Protein AF-A0AAN8WU55-F1 (afdb_monomer)

Structure (mmCIF, N/CA/C/O backbone):
data_AF-A0AAN8WU55-F1
#
_entry.id   AF-A0AAN8WU55-F1
#
loop_
_atom_site.group_PDB
_atom_site.id
_atom_site.type_symbol
_atom_site.label_atom_id
_atom_site.label_alt_id
_atom_site.label_comp_id
_atom_site.label_asym_id
_atom_site.label_entity_id
_atom_site.label_seq_id
_atom_site.pdbx_PDB_ins_code
_atom_site.Cartn_x
_atom_site.Cartn_y
_atom_site.Cartn_z
_atom_site.occupancy
_atom_site.B_iso_or_equiv
_atom_site.auth_seq_id
_atom_site.auth_comp_id
_atom_site.auth_asym_id
_atom_site.auth_atom_id
_atom_site.pdbx_PDB_model_num
ATOM 1 N N . THR A 1 1 ? -13.261 27.653 -32.004 1.00 49.00 1 THR A N 1
ATOM 2 C CA . THR A 1 1 ? -13.066 26.188 -31.913 1.00 49.00 1 THR A CA 1
ATOM 3 C C . THR A 1 1 ? -11.636 25.873 -32.312 1.00 49.00 1 THR A C 1
ATOM 5 O O . THR A 1 1 ? -11.402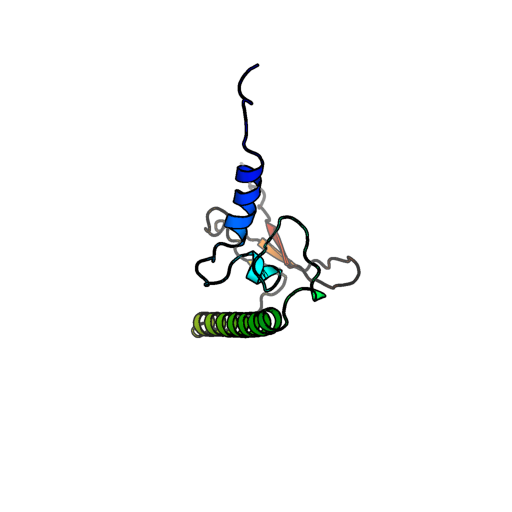 25.166 -33.273 1.00 49.00 1 THR A O 1
ATOM 8 N N . GLU A 1 2 ? -10.666 26.440 -31.596 1.00 59.50 2 GLU A N 1
ATOM 9 C CA . GLU A 1 2 ? -9.245 26.380 -31.973 1.00 59.50 2 GLU A CA 1
ATOM 10 C C . GLU A 1 2 ? -8.401 26.377 -30.696 1.00 59.50 2 GLU A C 1
ATOM 12 O O . GLU A 1 2 ? -7.913 27.412 -30.277 1.00 59.50 2 GLU A O 1
ATOM 17 N N . PHE A 1 3 ? -8.323 25.238 -30.004 1.00 57.16 3 PHE A N 1
ATOM 18 C CA . PHE A 1 3 ? -7.370 25.033 -28.895 1.00 57.16 3 PHE A CA 1
ATOM 19 C C . PHE A 1 3 ? -6.950 23.560 -28.773 1.00 57.16 3 PHE A C 1
ATOM 21 O O . PHE A 1 3 ? -6.646 23.075 -27.689 1.00 57.16 3 PHE A O 1
ATOM 28 N N . ILE A 1 4 ? -6.960 22.821 -29.884 1.00 62.75 4 ILE A N 1
ATOM 29 C CA . ILE A 1 4 ? -6.350 21.485 -29.954 1.00 62.75 4 ILE A CA 1
ATOM 30 C C . ILE A 1 4 ? -5.401 21.483 -31.152 1.00 62.75 4 ILE A C 1
ATOM 32 O O . ILE A 1 4 ? -5.465 20.628 -32.028 1.00 62.75 4 ILE A O 1
ATOM 36 N N . GLU A 1 5 ? -4.561 22.510 -31.246 1.00 65.12 5 GLU A N 1
ATOM 37 C CA . GLU A 1 5 ? -3.460 22.478 -32.196 1.00 65.12 5 GLU A CA 1
ATOM 38 C C . GLU A 1 5 ? -2.294 21.717 -31.566 1.00 65.12 5 GLU A C 1
ATOM 40 O O . GLU A 1 5 ? -1.666 22.159 -30.608 1.00 65.12 5 GLU A O 1
ATOM 45 N N . ASN A 1 6 ? -2.052 20.545 -32.151 1.00 71.31 6 ASN A N 1
ATOM 46 C CA . ASN A 1 6 ? -0.787 19.824 -32.160 1.00 71.31 6 ASN A CA 1
ATOM 47 C C . ASN A 1 6 ? -0.266 19.339 -30.793 1.00 71.31 6 ASN A C 1
ATOM 49 O O . ASN A 1 6 ? 0.817 19.711 -30.341 1.00 71.31 6 ASN A O 1
ATOM 53 N N . ILE A 1 7 ? -1.028 18.452 -30.145 1.00 77.25 7 ILE A N 1
ATOM 54 C CA . ILE A 1 7 ? -0.485 17.623 -29.061 1.00 77.25 7 ILE A CA 1
ATOM 55 C C . ILE A 1 7 ? 0.479 16.613 -29.688 1.00 77.25 7 ILE A C 1
ATOM 57 O O . ILE A 1 7 ? 0.057 15.743 -30.449 1.00 77.25 7 ILE A O 1
ATOM 61 N N . ASP A 1 8 ? 1.762 16.714 -29.339 1.00 82.75 8 ASP A N 1
ATOM 62 C CA . ASP A 1 8 ? 2.744 15.670 -29.623 1.00 82.75 8 ASP A CA 1
ATOM 63 C C . ASP A 1 8 ? 2.407 14.438 -28.773 1.00 82.75 8 ASP A C 1
ATOM 65 O O . ASP A 1 8 ? 2.697 14.357 -27.573 1.00 82.75 8 ASP A O 1
ATOM 69 N N . TRP A 1 9 ? 1.713 13.500 -29.410 1.00 82.62 9 TRP A N 1
ATOM 70 C CA . TRP A 1 9 ? 1.203 12.301 -28.765 1.00 82.62 9 TRP A CA 1
ATOM 71 C C . TRP A 1 9 ? 2.333 11.386 -28.282 1.00 82.62 9 TRP A C 1
ATOM 73 O O . TRP A 1 9 ? 2.213 10.793 -27.212 1.00 82.62 9 TRP A O 1
ATOM 83 N N . GLU A 1 10 ? 3.473 11.348 -28.982 1.00 81.94 10 GLU A N 1
ATOM 84 C CA . GLU A 1 10 ? 4.634 10.575 -28.529 1.00 81.94 10 GLU A CA 1
ATOM 85 C C . GLU A 1 10 ? 5.198 11.135 -27.221 1.00 81.94 10 GLU A C 1
ATOM 87 O O . GLU A 1 10 ? 5.599 10.382 -26.329 1.00 81.94 10 GLU A O 1
ATOM 92 N N . TYR A 1 11 ? 5.226 12.461 -27.078 1.00 83.06 11 TYR A N 1
ATOM 93 C CA . TYR A 1 11 ? 5.656 13.095 -25.835 1.00 83.06 11 TYR A CA 1
ATOM 94 C C . TYR A 1 11 ? 4.648 12.865 -24.702 1.00 83.06 11 TYR A C 1
ATOM 96 O O . TYR A 1 11 ? 5.041 12.584 -23.564 1.00 83.06 11 TYR A O 1
ATOM 104 N N . PHE A 1 12 ? 3.351 12.933 -25.012 1.00 83.25 12 PHE A N 1
ATOM 105 C CA . PHE A 1 12 ? 2.281 12.669 -24.053 1.00 83.25 12 PHE A CA 1
ATOM 106 C C . PHE A 1 12 ? 2.326 11.226 -23.524 1.00 83.25 12 PHE A C 1
ATOM 108 O O . PHE A 1 12 ? 2.281 11.022 -22.311 1.00 83.25 12 PHE A O 1
ATOM 115 N N . GLU A 1 13 ? 2.516 10.231 -24.396 1.00 81.25 13 GLU A N 1
ATOM 116 C CA . GLU A 1 13 ? 2.607 8.811 -24.022 1.00 81.25 13 GLU A CA 1
ATOM 117 C C . GLU A 1 13 ? 3.856 8.477 -23.186 1.00 81.25 13 GLU A C 1
ATOM 119 O O . GLU A 1 13 ? 3.823 7.586 -22.331 1.00 81.25 13 GLU A O 1
ATOM 124 N N . ARG A 1 14 ? 4.958 9.219 -23.356 1.00 84.50 14 ARG A N 1
ATOM 125 C CA . ARG A 1 14 ? 6.184 9.038 -22.552 1.00 84.50 14 ARG A CA 1
ATOM 126 C C . ARG A 1 14 ? 6.040 9.525 -21.112 1.00 84.50 14 ARG A C 1
ATOM 128 O O . ARG A 1 14 ? 6.770 9.048 -20.241 1.00 84.50 14 ARG A O 1
ATOM 135 N N . GLY A 1 15 ? 5.129 10.459 -20.845 1.00 86.94 15 GLY A N 1
ATOM 136 C CA . GLY A 1 15 ? 4.885 11.003 -19.507 1.00 86.94 15 GLY A CA 1
ATOM 137 C C . GLY A 1 15 ? 4.531 9.915 -18.483 1.00 86.94 15 GLY A C 1
ATOM 138 O O . GLY A 1 15 ? 5.260 9.762 -17.497 1.00 86.94 15 GLY A O 1
ATOM 139 N N . PRO A 1 16 ? 3.477 9.114 -18.727 1.00 86.94 16 PRO A N 1
ATOM 140 C CA . PRO A 1 16 ? 3.122 7.969 -17.896 1.00 86.94 16 PRO A CA 1
ATOM 141 C C . PRO A 1 16 ? 4.273 6.978 -17.717 1.00 86.94 16 PRO A C 1
ATOM 143 O O . PRO A 1 16 ? 4.573 6.598 -16.588 1.00 86.94 16 PRO A O 1
ATOM 146 N N . LEU A 1 17 ? 4.975 6.615 -18.796 1.00 87.75 17 LEU A N 1
ATOM 147 C CA . LEU A 1 17 ? 6.105 5.684 -18.727 1.00 87.75 17 LEU A CA 1
ATOM 148 C C . LEU A 1 17 ? 7.216 6.217 -17.806 1.00 87.75 17 LEU A C 1
ATOM 150 O O . LEU A 1 17 ? 7.761 5.484 -16.983 1.00 87.75 17 LEU A O 1
ATOM 154 N N . LYS A 1 18 ? 7.530 7.512 -17.900 1.00 88.88 18 LYS A N 1
ATOM 155 C CA . LYS A 1 18 ? 8.528 8.170 -17.051 1.00 88.88 18 LYS A CA 1
ATOM 156 C C . LYS A 1 18 ? 8.082 8.226 -15.594 1.00 88.88 18 LYS A C 1
ATOM 158 O O . LYS A 1 18 ? 8.877 7.907 -14.714 1.00 88.88 18 LYS A O 1
ATOM 163 N N . LEU A 1 19 ? 6.829 8.591 -15.330 1.00 89.69 19 LEU A N 1
ATOM 164 C CA . LEU A 1 19 ? 6.269 8.633 -13.977 1.00 89.69 19 LEU A CA 1
ATOM 165 C C . LEU A 1 19 ? 6.337 7.255 -13.308 1.00 89.69 19 LEU A C 1
ATOM 167 O O . LEU A 1 19 ? 6.781 7.128 -12.171 1.00 89.69 19 LEU A O 1
ATOM 171 N N . LEU A 1 2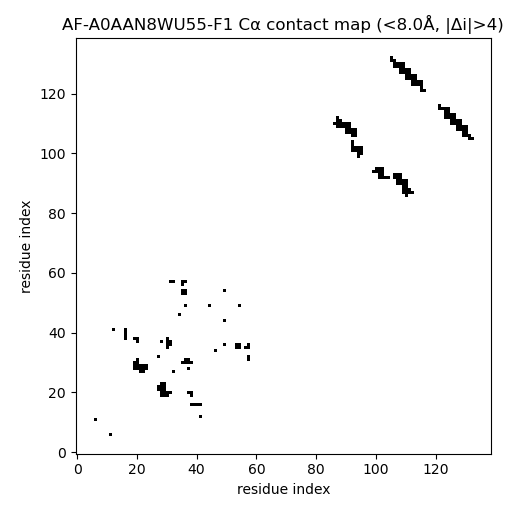0 ? 5.953 6.220 -14.048 1.00 88.94 20 LEU A N 1
ATOM 172 C CA . LEU A 1 20 ? 5.885 4.841 -13.580 1.00 88.94 20 LEU A CA 1
ATOM 173 C C . LEU A 1 20 ? 7.262 4.176 -13.416 1.00 88.94 20 LEU A C 1
ATOM 175 O O . LEU A 1 20 ? 7.385 3.220 -12.651 1.00 88.94 20 LEU A O 1
ATOM 179 N N . ASN A 1 21 ? 8.293 4.675 -14.100 1.00 89.50 21 ASN A N 1
ATOM 180 C CA . ASN A 1 21 ? 9.687 4.239 -13.954 1.00 89.50 21 ASN A CA 1
ATOM 181 C C . ASN A 1 21 ? 10.513 5.112 -12.997 1.00 89.50 21 ASN A C 1
ATOM 183 O O . ASN A 1 21 ? 11.663 4.783 -12.717 1.00 89.50 21 ASN A O 1
ATOM 187 N N . THR A 1 22 ? 9.961 6.212 -12.483 1.00 89.81 22 THR A N 1
ATOM 188 C CA . THR A 1 22 ? 10.676 7.060 -11.522 1.00 89.81 22 THR A CA 1
ATOM 189 C C . THR A 1 22 ? 10.616 6.413 -10.134 1.00 89.81 22 THR A C 1
ATOM 191 O O . THR A 1 22 ? 9.517 6.101 -9.668 1.00 89.81 22 THR A O 1
ATOM 194 N N . PRO A 1 23 ? 11.759 6.187 -9.459 1.00 84.94 23 PRO A N 1
ATOM 195 C CA . PRO A 1 23 ? 11.768 5.592 -8.130 1.00 84.94 23 PRO A CA 1
ATOM 196 C C . PRO A 1 23 ? 11.091 6.506 -7.104 1.00 84.94 23 PRO A C 1
ATOM 198 O O . PRO A 1 23 ? 11.315 7.718 -7.088 1.00 84.94 23 PRO A O 1
ATOM 201 N N . ILE A 1 24 ? 10.269 5.917 -6.233 1.00 81.62 24 ILE A N 1
ATOM 202 C CA . ILE A 1 24 ? 9.723 6.604 -5.055 1.00 81.62 24 ILE 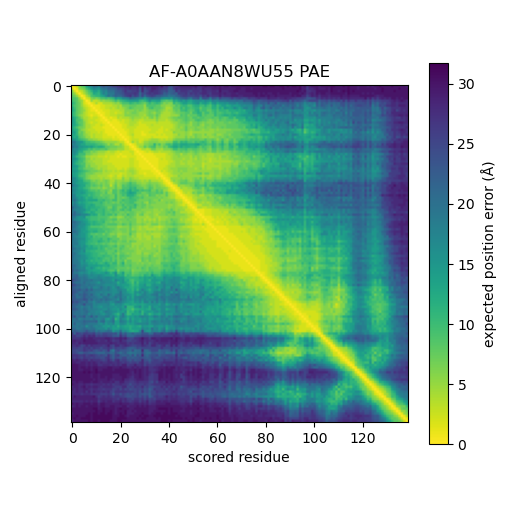A CA 1
ATOM 203 C C . ILE A 1 24 ? 10.782 6.681 -3.943 1.00 81.62 24 ILE A C 1
ATOM 205 O O . ILE A 1 24 ? 11.879 6.141 -4.074 1.00 81.62 24 ILE A O 1
ATOM 209 N N . SER A 1 25 ? 10.468 7.330 -2.818 1.00 73.00 25 SER A N 1
ATOM 210 C CA . SER A 1 25 ? 11.385 7.482 -1.671 1.00 73.00 25 SER A CA 1
ATOM 211 C C . SER A 1 25 ? 11.951 6.161 -1.126 1.00 73.00 25 SER A C 1
ATOM 213 O O . SER A 1 25 ? 12.997 6.168 -0.486 1.00 73.00 25 SER A O 1
ATOM 215 N N . ALA A 1 26 ? 11.292 5.033 -1.408 1.00 70.88 26 ALA A N 1
ATOM 216 C CA . ALA A 1 26 ? 11.744 3.682 -1.081 1.00 70.88 26 ALA A CA 1
ATOM 217 C C . ALA A 1 26 ? 12.749 3.079 -2.093 1.00 70.88 26 ALA A C 1
ATOM 219 O O . ALA A 1 26 ? 13.123 1.919 -1.956 1.00 70.88 26 ALA A O 1
ATOM 220 N N . GLY A 1 27 ? 13.177 3.832 -3.114 1.00 79.44 27 GLY A N 1
ATOM 221 C CA . GLY A 1 27 ? 14.213 3.440 -4.079 1.00 79.44 27 GLY A CA 1
ATOM 222 C C . GLY A 1 27 ? 13.729 2.636 -5.291 1.00 79.44 27 GLY A C 1
ATOM 223 O O . GLY A 1 27 ? 14.472 2.515 -6.261 1.00 79.44 27 GLY A O 1
ATOM 224 N N . HIS A 1 28 ? 12.490 2.146 -5.277 1.00 82.75 28 HIS A N 1
ATOM 225 C CA . HIS A 1 28 ? 11.891 1.378 -6.373 1.00 82.75 28 HIS A CA 1
ATOM 226 C C . HIS A 1 28 ? 10.849 2.198 -7.124 1.00 82.75 28 HIS A C 1
ATOM 228 O O . HIS A 1 28 ? 10.153 3.016 -6.525 1.00 82.75 28 HIS A O 1
ATOM 234 N N . SER A 1 29 ? 10.732 2.002 -8.435 1.00 87.56 29 SER A N 1
ATOM 235 C CA . SER A 1 29 ? 9.656 2.616 -9.216 1.00 87.56 29 SER A CA 1
ATOM 236 C C . SER A 1 29 ? 8.329 1.865 -9.023 1.00 87.56 29 SER A C 1
ATOM 238 O O . SER A 1 29 ? 8.340 0.672 -8.712 1.00 87.56 29 SER A O 1
ATOM 240 N N . PRO A 1 30 ? 7.167 2.505 -9.253 1.00 88.19 30 PRO A N 1
ATOM 241 C CA . PRO A 1 30 ? 5.873 1.816 -9.238 1.00 88.19 30 PRO A CA 1
ATOM 242 C C . PRO A 1 30 ? 5.823 0.558 -10.119 1.00 88.19 30 PRO A C 1
ATOM 244 O O . PRO A 1 30 ? 5.175 -0.425 -9.775 1.00 88.19 30 PRO A O 1
ATOM 247 N N . THR A 1 31 ? 6.534 0.570 -11.246 1.00 87.12 31 THR A N 1
ATOM 248 C CA . THR A 1 31 ? 6.617 -0.569 -12.175 1.00 87.12 31 THR A CA 1
ATOM 249 C C . THR A 1 31 ? 7.479 -1.698 -11.661 1.00 87.12 31 THR A C 1
ATOM 251 O O . THR A 1 31 ? 7.099 -2.850 -11.817 1.00 87.12 31 THR A O 1
ATOM 254 N N . GLN A 1 32 ? 8.580 -1.390 -10.983 1.00 84.31 32 GLN A N 1
ATOM 255 C CA . GLN A 1 32 ? 9.370 -2.408 -10.303 1.00 84.31 32 GLN A CA 1
ATOM 256 C C . GLN A 1 32 ? 8.590 -3.044 -9.153 1.00 84.31 32 GLN A C 1
ATOM 258 O O . GLN A 1 32 ? 8.672 -4.248 -8.973 1.00 84.31 32 GLN A O 1
ATOM 263 N N . VAL A 1 33 ? 7.783 -2.270 -8.425 1.00 82.94 33 VAL A N 1
ATOM 264 C CA . VAL A 1 33 ? 6.922 -2.820 -7.366 1.00 82.94 33 VAL A CA 1
ATOM 265 C C . VAL A 1 33 ? 5.833 -3.732 -7.940 1.00 82.94 33 VAL A C 1
ATOM 267 O O . VAL A 1 33 ? 5.506 -4.745 -7.336 1.00 82.94 33 VAL A O 1
ATOM 270 N N . LEU A 1 34 ? 5.254 -3.384 -9.094 1.00 82.00 34 LEU A N 1
ATOM 271 C CA . LEU A 1 34 ? 4.128 -4.133 -9.661 1.00 82.00 34 LEU A CA 1
ATOM 272 C C . LEU A 1 34 ? 4.553 -5.319 -10.542 1.00 82.00 34 LEU A C 1
ATOM 274 O O . LEU A 1 34 ? 3.901 -6.358 -10.526 1.00 82.00 34 LEU A O 1
ATOM 278 N N . TYR A 1 35 ? 5.612 -5.148 -11.333 1.00 79.31 35 TYR A N 1
ATOM 279 C CA . TYR A 1 35 ? 6.049 -6.097 -12.362 1.00 79.31 35 TYR A CA 1
ATOM 280 C C . TYR A 1 35 ? 7.451 -6.660 -12.117 1.00 79.31 35 TYR A C 1
ATOM 282 O O . TYR A 1 35 ? 7.883 -7.544 -12.849 1.00 79.31 35 TYR A O 1
ATOM 290 N N . GLY A 1 36 ? 8.192 -6.138 -11.139 1.00 79.88 36 GLY A N 1
ATOM 291 C CA . GLY A 1 36 ? 9.568 -6.550 -10.871 1.00 79.88 36 GLY A CA 1
ATOM 292 C C . GLY A 1 36 ? 10.619 -5.986 -11.830 1.00 79.88 36 GLY A C 1
ATOM 293 O O . GLY A 1 36 ? 11.811 -6.243 -11.676 1.00 79.88 36 GLY A O 1
ATOM 294 N N . CYS A 1 37 ? 10.218 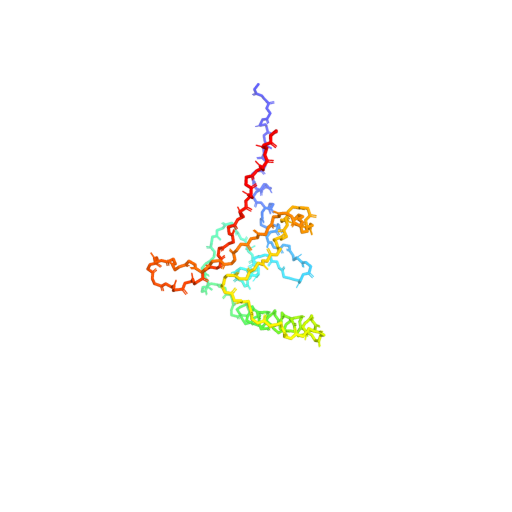-5.183 -12.820 1.00 82.81 37 CYS A N 1
ATOM 295 C CA . CYS A 1 37 ? 11.133 -4.559 -13.770 1.00 82.81 37 CYS A CA 1
ATOM 296 C C . CYS A 1 37 ? 10.636 -3.181 -14.244 1.00 82.81 37 CYS A C 1
ATOM 298 O O . CYS A 1 37 ? 9.438 -2.892 -14.171 1.00 82.81 37 CYS A O 1
ATOM 300 N N . PRO A 1 38 ? 11.532 -2.324 -14.767 1.00 82.88 38 PRO A N 1
ATOM 301 C CA . PRO A 1 38 ? 11.129 -1.112 -15.474 1.00 82.88 38 PRO A CA 1
ATOM 302 C C . PRO A 1 38 ? 10.276 -1.434 -16.710 1.00 82.88 38 PRO A C 1
ATOM 304 O O . PRO A 1 38 ? 10.518 -2.423 -17.406 1.00 82.88 38 PRO A O 1
ATOM 307 N N . LEU A 1 39 ? 9.301 -0.579 -17.022 1.00 83.62 39 LEU A N 1
ATOM 308 C CA . LEU A 1 39 ? 8.539 -0.672 -18.269 1.00 83.62 39 LEU A CA 1
ATOM 309 C C . LEU A 1 39 ? 9.291 0.013 -19.411 1.00 83.62 39 LEU A C 1
ATOM 311 O O . LEU A 1 39 ? 9.632 1.191 -19.322 1.00 83.62 39 LEU A O 1
ATOM 315 N N . TYR A 1 40 ? 9.482 -0.702 -20.516 1.00 77.94 40 TYR A N 1
ATOM 316 C CA . TYR A 1 40 ? 10.099 -0.156 -21.731 1.00 77.94 40 TYR A CA 1
ATOM 317 C C . TYR A 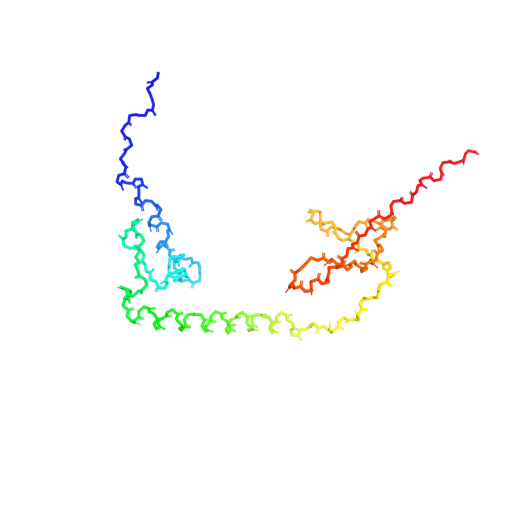1 40 ? 9.076 0.369 -22.745 1.00 77.94 40 TYR A C 1
ATOM 319 O O . TYR A 1 40 ? 9.433 1.133 -23.636 1.00 77.94 40 TYR A O 1
ATOM 327 N N . SER A 1 41 ? 7.807 -0.030 -22.620 1.00 76.81 41 SER A N 1
ATOM 328 C CA . SER A 1 41 ? 6.736 0.370 -23.531 1.00 76.81 41 SER A CA 1
ATOM 329 C C . SER A 1 41 ? 5.388 0.441 -22.814 1.00 76.81 41 SER A C 1
ATOM 331 O O . SER A 1 41 ? 5.233 -0.103 -21.720 1.00 76.81 41 SER A O 1
ATOM 333 N N . CYS A 1 42 ? 4.407 1.075 -23.455 1.00 70.00 42 CYS A N 1
ATOM 334 C CA . CYS A 1 42 ? 3.010 1.083 -23.013 1.00 70.00 42 CYS A CA 1
ATOM 335 C C . CYS A 1 42 ? 2.284 -0.253 -23.284 1.00 70.00 42 CYS A C 1
ATOM 337 O O . CYS A 1 42 ? 1.108 -0.389 -22.952 1.00 70.00 42 CYS A O 1
ATOM 339 N N . VAL A 1 43 ? 2.960 -1.228 -23.903 1.00 73.75 43 VAL A N 1
ATOM 340 C CA . VAL A 1 43 ? 2.415 -2.559 -24.188 1.00 73.75 43 VAL A CA 1
ATOM 341 C C . VAL A 1 43 ? 2.666 -3.475 -22.986 1.00 73.75 43 VAL A C 1
ATOM 343 O O . VAL A 1 43 ? 3.778 -3.476 -22.452 1.00 73.75 43 VAL A O 1
ATOM 346 N N . PRO A 1 44 ? 1.674 -4.277 -22.558 1.00 67.56 44 PRO A N 1
ATOM 347 C CA . PRO A 1 44 ? 1.869 -5.255 -21.498 1.00 67.56 44 PRO A CA 1
ATOM 348 C C . PRO A 1 44 ? 2.971 -6.255 -21.860 1.00 67.56 44 PRO A C 1
ATOM 350 O O . PRO A 1 44 ? 2.882 -6.966 -22.861 1.00 67.56 44 PRO A O 1
ATOM 353 N N . THR A 1 45 ? 3.998 -6.325 -21.022 1.00 69.56 45 THR A N 1
ATOM 354 C CA . THR A 1 45 ? 5.072 -7.313 -21.140 1.00 69.56 45 THR A CA 1
ATOM 355 C C . THR A 1 45 ? 4.629 -8.622 -20.488 1.00 69.56 45 THR A C 1
ATOM 357 O O . THR A 1 45 ? 4.117 -8.617 -19.368 1.00 69.56 45 THR A O 1
ATOM 360 N N . GLN A 1 46 ? 4.821 -9.757 -21.167 1.00 77.12 46 GLN A N 1
ATOM 361 C CA . GLN A 1 46 ? 4.548 -11.066 -20.567 1.00 77.12 46 GLN A CA 1
ATOM 362 C C . GLN A 1 46 ? 5.556 -11.351 -19.437 1.00 77.12 46 GLN A C 1
ATOM 364 O O . GLN A 1 46 ? 6.755 -11.164 -19.658 1.00 77.12 46 GLN A O 1
ATOM 369 N N . PRO A 1 47 ? 5.130 -11.854 -18.263 1.00 68.06 47 PRO A N 1
ATOM 370 C CA . PRO A 1 47 ? 6.028 -12.108 -17.130 1.00 68.06 47 PRO A CA 1
ATOM 371 C C . PRO A 1 47 ? 7.220 -13.024 -17.452 1.00 68.06 47 PRO A C 1
ATOM 373 O O . PRO A 1 47 ? 8.310 -12.836 -16.921 1.00 68.06 47 PRO A O 1
ATOM 376 N N . GLU A 1 48 ? 7.039 -13.981 -18.365 1.00 74.50 48 GLU A N 1
ATOM 377 C CA . GLU A 1 48 ? 8.088 -14.915 -18.806 1.00 74.50 48 GLU A CA 1
ATOM 378 C C . GLU A 1 48 ? 9.201 -14.248 -19.628 1.00 74.50 48 GLU A C 1
ATOM 380 O O . GLU A 1 48 ? 10.305 -14.779 -19.726 1.00 74.50 48 GLU A O 1
ATOM 385 N N . SER A 1 49 ? 8.926 -13.077 -20.209 1.00 76.44 49 SER A N 1
ATOM 386 C CA . SER A 1 49 ? 9.908 -12.297 -20.971 1.00 76.44 49 SER A CA 1
ATOM 387 C C . SER A 1 49 ? 10.783 -11.399 -20.090 1.00 76.44 49 SER A C 1
ATOM 389 O O . SER A 1 49 ? 11.742 -10.798 -20.575 1.00 76.44 49 SER A O 1
ATOM 391 N N . ILE A 1 50 ? 10.479 -11.320 -18.791 1.00 74.06 50 ILE A N 1
ATOM 392 C CA . ILE A 1 50 ? 11.271 -10.576 -17.813 1.00 74.06 50 ILE A CA 1
ATOM 393 C C . ILE A 1 50 ? 12.509 -11.411 -17.464 1.00 74.06 50 ILE A C 1
ATOM 395 O O . ILE A 1 50 ? 12.402 -12.576 -17.084 1.00 74.06 50 ILE A O 1
ATOM 399 N N . SER A 1 51 ? 13.700 -10.817 -17.603 1.00 79.12 51 SER A N 1
ATOM 400 C CA . SER A 1 51 ? 14.966 -11.487 -17.279 1.00 79.12 51 SER A CA 1
ATOM 401 C C . SER A 1 51 ? 14.965 -11.993 -15.832 1.00 79.12 51 SER A C 1
ATOM 403 O O . SER A 1 51 ? 14.522 -11.305 -14.910 1.00 79.12 51 SER A O 1
ATOM 405 N N . LYS A 1 52 ? 15.507 -13.199 -15.625 1.00 81.44 52 LYS A N 1
ATOM 406 C CA . LYS A 1 52 ? 15.566 -13.868 -14.313 1.00 81.44 52 LYS A CA 1
ATOM 407 C C . LYS A 1 52 ? 16.283 -13.038 -13.247 1.00 81.44 52 LYS A C 1
ATOM 409 O O . LYS A 1 52 ? 15.984 -13.171 -12.066 1.00 81.44 52 LYS A O 1
ATOM 414 N N . GLU A 1 53 ? 17.212 -12.176 -13.657 1.00 80.12 53 GLU A N 1
ATOM 415 C CA . GLU A 1 53 ? 17.909 -11.259 -12.750 1.00 80.12 53 GLU A CA 1
ATOM 416 C C . GLU A 1 53 ? 16.944 -10.283 -12.059 1.00 80.12 53 GLU A C 1
ATOM 418 O O . GLU A 1 53 ? 17.077 -10.029 -10.865 1.00 80.12 53 GLU A O 1
ATOM 423 N N . TRP A 1 54 ? 15.934 -9.794 -12.785 1.00 74.50 54 TRP A N 1
ATOM 424 C CA . TRP A 1 54 ? 14.927 -8.871 -12.267 1.00 74.50 54 TRP A CA 1
ATOM 425 C C . TRP A 1 54 ? 13.935 -9.588 -11.356 1.00 74.50 54 TRP A C 1
ATOM 427 O O . TRP A 1 54 ? 13.557 -9.050 -10.318 1.00 74.50 54 TRP A O 1
ATOM 437 N N . GLN A 1 55 ? 13.581 -10.832 -11.685 1.00 76.44 55 GLN A N 1
ATOM 438 C CA . GLN A 1 55 ? 12.738 -11.671 -10.827 1.00 76.44 55 GLN A CA 1
ATOM 439 C C . GLN A 1 55 ? 13.404 -11.911 -9.464 1.00 76.44 55 GLN A C 1
ATOM 441 O O . GLN A 1 55 ? 12.811 -11.614 -8.431 1.00 76.44 55 GLN A O 1
ATOM 446 N N . ALA A 1 56 ? 14.674 -12.327 -9.459 1.00 82.81 56 ALA A N 1
ATOM 447 C CA . ALA A 1 56 ? 15.429 -12.548 -8.225 1.00 82.81 56 ALA A CA 1
ATOM 448 C C . ALA A 1 56 ? 15.606 -11.261 -7.397 1.00 82.81 56 ALA A C 1
ATOM 450 O O . ALA A 1 56 ? 15.501 -11.285 -6.172 1.00 82.81 56 ALA A O 1
ATOM 451 N N . GLN A 1 57 ? 15.848 -10.120 -8.052 1.00 80.19 57 GLN A N 1
ATOM 452 C CA . GLN A 1 57 ? 15.916 -8.829 -7.361 1.00 80.19 57 GLN A CA 1
ATOM 453 C C . GLN A 1 57 ? 14.576 -8.444 -6.730 1.00 80.19 57 GLN A C 1
ATOM 455 O O . GLN A 1 57 ? 14.565 -7.902 -5.629 1.00 80.19 57 GLN A O 1
ATOM 460 N N . THR A 1 58 ? 13.457 -8.731 -7.393 1.00 80.06 58 THR A N 1
ATOM 461 C CA . THR A 1 58 ? 12.111 -8.435 -6.877 1.00 80.06 58 THR A CA 1
ATOM 462 C C . THR A 1 58 ? 11.812 -9.245 -5.624 1.00 80.06 58 THR A C 1
ATOM 464 O O . THR A 1 58 ? 11.400 -8.673 -4.619 1.00 80.06 58 THR A O 1
ATOM 467 N N . GLU A 1 59 ? 12.116 -10.544 -5.643 1.00 84.00 59 GLU A N 1
ATOM 468 C CA . GLU A 1 59 ? 11.961 -11.419 -4.476 1.00 84.00 59 GLU A CA 1
ATOM 469 C C . GLU A 1 59 ? 12.758 -10.904 -3.266 1.00 84.00 59 GLU A C 1
ATOM 471 O O . GLU A 1 59 ? 12.226 -10.813 -2.159 1.00 84.00 59 GLU A O 1
ATOM 476 N N . ASP A 1 60 ? 14.013 -10.488 -3.470 1.00 85.25 60 ASP A N 1
ATOM 477 C CA . ASP A 1 60 ? 14.826 -9.885 -2.408 1.00 85.25 60 ASP A CA 1
ATOM 478 C C . ASP A 1 60 ? 14.219 -8.571 -1.880 1.00 85.25 60 ASP A C 1
ATOM 480 O O . ASP A 1 60 ? 14.198 -8.324 -0.669 1.00 85.25 60 ASP A O 1
ATOM 484 N N . CYS A 1 61 ? 13.685 -7.725 -2.766 1.00 80.44 61 CYS A N 1
ATOM 485 C CA . CYS A 1 61 ? 13.008 -6.489 -2.373 1.00 80.44 61 CYS A CA 1
ATOM 486 C C . CYS A 1 61 ? 11.771 -6.767 -1.516 1.00 80.44 61 CYS A C 1
ATOM 488 O O . CYS A 1 61 ? 11.600 -6.127 -0.475 1.00 80.44 61 CYS A O 1
ATOM 490 N N . ASP A 1 62 ? 10.953 -7.743 -1.902 1.00 83.62 62 ASP A N 1
ATOM 491 C CA . ASP A 1 62 ? 9.764 -8.143 -1.153 1.00 83.62 62 ASP A CA 1
ATOM 492 C C . ASP A 1 62 ? 10.142 -8.684 0.229 1.00 83.62 62 ASP A C 1
ATOM 494 O O . ASP A 1 62 ? 9.569 -8.272 1.244 1.00 83.62 62 ASP A O 1
ATOM 498 N N . CYS A 1 63 ? 11.176 -9.528 0.308 1.00 87.38 63 CYS A N 1
ATOM 499 C CA . CYS A 1 63 ? 11.712 -10.007 1.581 1.00 87.38 63 CYS A CA 1
ATOM 500 C C . CYS A 1 63 ? 12.152 -8.847 2.488 1.00 87.38 63 CYS A C 1
ATOM 502 O O . CYS A 1 63 ? 11.814 -8.823 3.679 1.00 87.38 63 CYS A O 1
ATOM 504 N N . ARG A 1 64 ? 12.866 -7.856 1.941 1.00 87.06 64 ARG A N 1
ATOM 505 C CA . ARG A 1 64 ? 13.297 -6.664 2.687 1.00 87.06 64 ARG A CA 1
ATOM 506 C C . ARG A 1 64 ? 12.115 -5.797 3.120 1.00 87.06 64 ARG A C 1
ATOM 508 O O . ARG A 1 64 ? 12.107 -5.322 4.256 1.00 87.06 64 ARG A O 1
ATOM 515 N N . ALA A 1 65 ? 11.101 -5.624 2.274 1.00 84.69 65 ALA A N 1
ATOM 516 C CA . ALA A 1 65 ? 9.897 -4.858 2.590 1.00 84.69 65 ALA A CA 1
ATOM 517 C C . ALA A 1 65 ? 9.087 -5.501 3.727 1.00 84.69 65 ALA A C 1
ATOM 519 O O . ALA A 1 65 ? 8.639 -4.803 4.646 1.00 84.69 65 ALA A O 1
ATOM 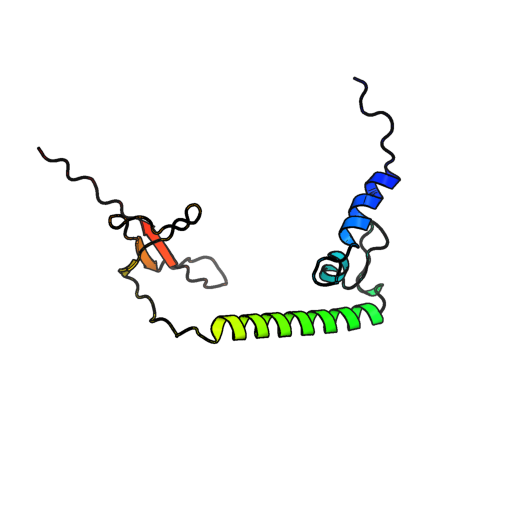520 N N . VAL A 1 66 ? 8.954 -6.831 3.720 1.00 88.44 66 VAL A N 1
ATOM 521 C CA . VAL A 1 66 ? 8.326 -7.588 4.813 1.00 88.44 66 VAL A CA 1
ATOM 522 C C . VAL A 1 66 ? 9.130 -7.430 6.101 1.00 88.44 66 VAL A C 1
ATOM 524 O O . VAL A 1 66 ? 8.563 -7.058 7.130 1.00 88.44 66 VAL A O 1
ATOM 527 N N . ALA A 1 67 ? 10.450 -7.631 6.053 1.00 90.69 67 ALA A N 1
ATOM 528 C CA . ALA A 1 67 ? 11.316 -7.487 7.222 1.00 90.69 67 ALA A CA 1
ATOM 529 C C . ALA A 1 67 ? 11.254 -6.071 7.819 1.00 90.69 67 ALA A C 1
ATOM 531 O O . ALA A 1 67 ? 11.139 -5.912 9.036 1.00 90.69 67 ALA A O 1
ATOM 532 N N . HIS A 1 68 ? 11.264 -5.040 6.971 1.00 88.12 68 HIS A N 1
ATOM 533 C CA . HIS A 1 68 ? 11.124 -3.650 7.394 1.00 88.12 68 HIS A CA 1
ATOM 534 C C . HIS A 1 68 ? 9.758 -3.389 8.035 1.00 88.12 68 HIS A C 1
ATOM 536 O O . HIS A 1 68 ? 9.680 -2.791 9.106 1.00 88.12 68 HIS A O 1
ATOM 542 N N . THR A 1 69 ? 8.678 -3.883 7.427 1.00 89.12 69 THR A N 1
ATOM 543 C CA . THR A 1 69 ? 7.320 -3.737 7.965 1.00 89.12 69 THR A CA 1
ATOM 544 C C . THR A 1 69 ? 7.197 -4.386 9.343 1.00 89.12 69 THR A C 1
ATOM 546 O O . THR A 1 69 ? 6.651 -3.782 10.265 1.00 89.12 69 THR A O 1
ATOM 549 N N . GLU A 1 70 ? 7.747 -5.586 9.519 1.00 93.44 70 GLU A N 1
ATOM 550 C CA . GLU A 1 70 ? 7.774 -6.272 10.812 1.00 93.44 70 GLU A CA 1
ATOM 551 C C . GLU A 1 70 ? 8.639 -5.538 11.839 1.00 93.44 70 GLU A C 1
ATOM 553 O O . GLU A 1 70 ? 8.243 -5.410 12.998 1.00 93.44 70 GLU A O 1
ATOM 558 N N . GLN A 1 71 ? 9.780 -4.984 11.431 1.00 93.62 71 GLN A N 1
ATOM 559 C CA . GLN A 1 71 ? 10.623 -4.180 12.312 1.00 93.62 71 GLN A CA 1
ATOM 560 C C . GLN A 1 71 ? 9.909 -2.906 12.778 1.00 93.62 71 GLN A C 1
ATOM 562 O O . GLN A 1 71 ? 9.902 -2.612 13.974 1.00 93.62 71 GLN A O 1
ATOM 567 N N . VAL A 1 72 ? 9.263 -2.180 11.862 1.00 93.00 72 VAL A N 1
ATOM 568 C CA . VAL A 1 72 ? 8.470 -0.985 12.183 1.00 93.00 72 VAL A CA 1
ATOM 569 C C . VAL A 1 72 ? 7.328 -1.343 13.130 1.00 93.00 72 VAL A C 1
ATOM 571 O O . VAL A 1 72 ? 7.151 -0.672 14.146 1.00 93.00 72 VAL A O 1
ATOM 574 N N . LYS A 1 73 ? 6.594 -2.433 12.862 1.00 92.88 73 LYS A N 1
ATOM 575 C CA . LYS A 1 73 ? 5.543 -2.931 13.762 1.00 92.88 73 LYS A CA 1
ATOM 576 C C . LYS A 1 73 ? 6.092 -3.241 15.149 1.00 92.88 73 LYS A C 1
ATOM 578 O O . LYS A 1 73 ? 5.501 -2.816 16.135 1.00 92.88 73 LYS A O 1
ATOM 583 N N . ARG A 1 74 ? 7.219 -3.951 15.251 1.00 92.75 74 ARG A N 1
ATOM 584 C CA . ARG A 1 74 ? 7.860 -4.273 16.538 1.00 92.75 74 ARG A CA 1
ATOM 585 C C . ARG A 1 74 ? 8.276 -3.018 17.287 1.00 92.75 74 ARG A C 1
ATOM 587 O O . ARG A 1 74 ? 8.030 -2.925 18.483 1.00 92.75 74 ARG A O 1
ATOM 594 N N . GLN A 1 75 ? 8.878 -2.051 16.600 1.00 94.19 75 GLN A N 1
ATOM 595 C CA . GLN A 1 75 ? 9.310 -0.804 17.217 1.00 94.19 75 GLN A CA 1
ATOM 596 C C . GLN A 1 75 ? 8.115 0.022 17.698 1.00 94.19 75 GLN A C 1
ATOM 598 O O . GLN A 1 75 ? 8.121 0.477 18.839 1.00 94.19 75 GLN A O 1
ATOM 603 N N . TYR A 1 76 ? 7.068 0.156 16.886 1.00 92.38 76 TYR A N 1
ATOM 604 C CA . TYR A 1 76 ? 5.837 0.838 17.282 1.00 92.38 76 TYR A CA 1
ATOM 605 C C . TYR A 1 76 ? 5.155 0.129 18.464 1.00 92.38 76 TYR A C 1
ATOM 607 O O . TYR A 1 76 ? 4.783 0.764 19.449 1.00 92.38 76 TYR A O 1
ATOM 615 N N . ASN A 1 77 ? 5.089 -1.204 18.421 1.00 92.88 77 ASN A N 1
ATOM 616 C CA . ASN A 1 77 ? 4.459 -2.020 19.456 1.00 92.88 77 ASN A CA 1
ATOM 617 C C . ASN A 1 77 ? 5.332 -2.231 20.706 1.00 92.88 77 ASN A C 1
ATOM 619 O O . ASN A 1 77 ? 4.829 -2.736 21.707 1.00 92.88 77 ASN A O 1
ATOM 623 N N . SER A 1 78 ? 6.608 -1.834 20.694 1.00 92.19 78 SER A N 1
ATOM 624 C CA . SER A 1 78 ? 7.571 -2.115 21.776 1.00 92.19 78 SER A CA 1
ATOM 625 C C . SER A 1 78 ? 7.146 -1.582 23.147 1.00 92.19 78 SER A C 1
ATOM 627 O O . SER A 1 78 ? 7.463 -2.185 24.168 1.00 92.19 78 SER A O 1
ATOM 629 N N . HIS A 1 79 ? 6.391 -0.483 23.168 1.00 90.06 79 HIS A N 1
ATOM 630 C CA . HIS A 1 79 ? 5.876 0.143 24.389 1.00 90.06 79 HIS A CA 1
ATOM 631 C C . HIS A 1 79 ? 4.362 -0.053 24.559 1.00 90.06 79 HIS A C 1
ATOM 633 O O . HIS A 1 79 ? 3.760 0.500 25.481 1.00 90.06 79 HIS A O 1
ATOM 639 N N . THR A 1 80 ? 3.727 -0.823 23.671 1.00 88.12 80 THR A N 1
ATOM 640 C CA . THR A 1 80 ? 2.288 -1.079 23.742 1.00 88.12 80 THR A CA 1
ATOM 641 C C . THR A 1 80 ? 1.991 -2.118 24.813 1.00 88.12 80 THR A C 1
ATOM 643 O O . THR A 1 80 ? 2.705 -3.107 24.971 1.00 88.12 80 THR A O 1
ATOM 646 N N . ARG A 1 81 ? 0.925 -1.885 25.577 1.00 87.56 81 ARG A N 1
ATOM 647 C CA . ARG A 1 81 ? 0.382 -2.872 26.511 1.00 87.56 81 ARG A CA 1
ATOM 648 C C . ARG A 1 81 ? -0.805 -3.558 25.843 1.00 87.56 81 ARG A C 1
ATOM 650 O O . ARG A 1 81 ? -1.563 -2.867 25.164 1.00 87.56 81 ARG A O 1
ATOM 657 N N . PRO A 1 82 ? -1.000 -4.871 26.030 1.00 83.69 82 PRO A N 1
ATOM 658 C CA . PRO A 1 82 ? -2.202 -5.531 25.540 1.00 83.69 82 PRO A CA 1
ATOM 659 C C . PRO A 1 82 ? -3.439 -4.895 26.193 1.00 83.69 82 PRO A C 1
ATOM 661 O O . PRO A 1 82 ? -3.494 -4.756 27.416 1.00 83.69 82 PRO A O 1
ATOM 664 N N . LEU A 1 83 ? -4.409 -4.472 25.376 1.00 85.19 83 LEU A N 1
ATOM 665 C CA . LEU A 1 83 ? -5.688 -3.951 25.861 1.00 85.19 83 LEU A CA 1
ATOM 666 C C . LEU A 1 83 ? -6.617 -5.107 26.248 1.00 85.19 83 LEU A C 1
ATOM 668 O O . LEU A 1 83 ? -6.565 -6.187 25.660 1.00 85.19 83 LEU A O 1
ATOM 672 N N . ALA A 1 84 ? -7.490 -4.856 27.225 1.00 85.81 84 ALA A N 1
ATOM 673 C CA . ALA A 1 84 ? -8.571 -5.775 27.552 1.00 85.81 84 ALA A CA 1
ATOM 674 C C . ALA A 1 84 ? -9.529 -5.923 26.361 1.00 85.81 84 ALA A C 1
ATOM 676 O O . ALA A 1 84 ? -9.782 -4.966 25.625 1.00 85.81 84 ALA A O 1
ATOM 677 N N . TRP A 1 85 ? -10.073 -7.126 26.195 1.00 83.88 85 TRP A N 1
ATOM 678 C CA . TRP A 1 85 ? -11.070 -7.404 25.169 1.00 83.88 85 TRP A CA 1
ATOM 679 C C . TRP A 1 85 ? -12.331 -6.563 25.387 1.00 83.88 85 TRP A C 1
ATOM 681 O O . TRP A 1 85 ? -12.792 -6.397 26.517 1.00 83.88 85 TRP A O 1
ATOM 691 N N . LEU A 1 86 ? -12.896 -6.055 24.293 1.00 84.00 86 LEU A N 1
ATOM 692 C CA . LEU A 1 86 ? -14.180 -5.361 24.309 1.00 84.00 86 LEU A CA 1
ATOM 693 C C . LEU A 1 86 ? -15.315 -6.388 24.318 1.00 84.00 86 LEU A C 1
ATOM 695 O O . LEU A 1 86 ? -15.296 -7.339 23.536 1.00 84.00 86 LEU A O 1
ATOM 699 N N . THR A 1 87 ? -16.310 -6.184 25.183 1.00 80.31 87 THR A N 1
ATOM 700 C CA . THR A 1 87 ? -17.493 -7.058 25.263 1.00 80.31 87 THR A CA 1
ATOM 701 C C . THR A 1 87 ? -18.674 -6.423 24.529 1.00 80.31 87 THR A C 1
ATOM 703 O O . THR A 1 87 ? -18.868 -5.208 24.589 1.00 80.31 87 THR A O 1
ATOM 706 N N . ALA A 1 88 ? -19.489 -7.235 23.848 1.00 80.06 88 ALA A N 1
ATOM 707 C CA . ALA A 1 88 ? -20.760 -6.768 23.292 1.00 80.06 88 ALA A CA 1
ATOM 708 C C . ALA A 1 88 ? -21.646 -6.180 24.407 1.00 80.06 88 ALA A C 1
ATOM 710 O O . ALA A 1 88 ? -21.673 -6.707 25.519 1.00 80.06 88 ALA A O 1
ATOM 711 N N . GLY A 1 89 ? -22.343 -5.076 24.137 1.00 75.88 89 GLY A N 1
ATOM 712 C CA . GLY A 1 89 ? -23.084 -4.339 25.170 1.00 75.88 89 GLY A CA 1
ATOM 713 C C . GLY A 1 89 ? -22.272 -3.270 25.908 1.00 75.88 89 GLY A C 1
ATOM 714 O O . GLY A 1 89 ? -22.854 -2.450 26.613 1.00 75.88 89 GLY A O 1
ATOM 715 N N . GLN A 1 90 ? -20.946 -3.231 25.747 1.00 76.69 90 GLN A N 1
ATOM 716 C CA . GLN A 1 90 ? -20.117 -2.204 26.371 1.00 76.69 90 GLN A CA 1
ATOM 717 C C . GLN A 1 90 ? -20.319 -0.852 25.674 1.00 76.69 90 GLN A C 1
ATOM 719 O O . GLN A 1 90 ? -20.224 -0.746 24.449 1.00 76.69 90 GLN A O 1
ATOM 724 N N . HIS A 1 91 ? -20.572 0.190 26.470 1.00 77.75 91 HIS A N 1
ATOM 725 C CA . HIS A 1 91 ? -20.609 1.561 25.977 1.00 77.75 91 HIS A CA 1
ATOM 726 C C . HIS A 1 91 ? -19.199 2.007 25.601 1.00 77.75 91 HIS A C 1
ATOM 728 O O . HIS A 1 91 ? -18.289 2.006 26.435 1.00 77.75 91 HIS A O 1
ATOM 734 N N . VAL A 1 92 ? -19.029 2.409 24.345 1.00 79.44 92 VAL A N 1
ATOM 735 C CA . VAL A 1 92 ? -17.764 2.933 23.832 1.00 79.44 92 VAL A CA 1
ATOM 736 C C . VAL A 1 92 ? -17.948 4.338 23.288 1.00 79.44 92 VAL A C 1
ATOM 738 O O . VAL A 1 92 ? -19.010 4.704 22.778 1.00 79.44 92 VAL A O 1
ATOM 741 N N . GLN A 1 93 ? -16.893 5.138 23.410 1.00 78.44 93 GLN A N 1
ATOM 742 C CA . GLN A 1 93 ? -16.816 6.423 22.734 1.00 78.44 93 GLN A CA 1
ATOM 743 C C . GLN A 1 93 ? -16.320 6.197 21.312 1.00 78.44 93 GLN A C 1
ATOM 745 O O . GLN A 1 93 ? -15.298 5.546 21.094 1.00 78.44 93 GLN A O 1
ATOM 750 N N . ILE A 1 94 ? -17.056 6.737 20.348 1.00 81.69 94 ILE A N 1
ATOM 751 C CA . ILE A 1 94 ? -16.670 6.705 18.942 1.00 81.69 94 ILE A CA 1
ATOM 752 C C . ILE A 1 94 ? -15.824 7.945 18.671 1.00 81.69 94 ILE A C 1
ATOM 754 O O . ILE A 1 94 ? -16.135 9.038 19.145 1.00 81.69 94 ILE A O 1
ATOM 758 N N . GLN A 1 95 ? -14.742 7.774 17.922 1.00 81.38 95 GLN A N 1
ATOM 759 C CA . GLN A 1 95 ? -13.945 8.886 17.428 1.00 81.38 95 GLN A CA 1
ATOM 760 C C . GLN A 1 95 ? -14.487 9.327 16.067 1.00 81.38 95 GLN A C 1
ATOM 762 O O . GLN A 1 95 ? -14.695 8.495 15.184 1.00 81.38 95 GLN A O 1
ATOM 767 N N . ASP A 1 96 ? -14.708 10.627 15.893 1.00 80.75 96 ASP A N 1
ATOM 768 C CA . ASP A 1 96 ? -15.086 11.194 14.601 1.00 80.75 96 ASP A CA 1
ATOM 769 C C . ASP A 1 96 ? -13.901 11.073 13.618 1.00 80.75 96 ASP A C 1
ATOM 771 O O . ASP A 1 96 ? -12.810 11.572 13.921 1.00 80.75 96 ASP A O 1
ATOM 775 N N . PRO A 1 97 ? -14.078 10.431 12.444 1.00 81.44 97 PRO A N 1
ATOM 776 C CA . PRO A 1 97 ? -13.000 10.235 11.477 1.00 81.44 97 PRO A CA 1
ATOM 777 C C . PRO A 1 97 ? -12.467 11.541 10.872 1.00 81.44 97 PRO A C 1
ATOM 779 O O . PRO A 1 97 ? -11.325 11.567 10.414 1.00 81.44 97 PRO A O 1
ATOM 782 N N . ILE A 1 98 ? -13.260 12.618 10.864 1.00 83.00 98 ILE A N 1
ATOM 783 C CA . ILE A 1 98 ? -12.874 13.907 10.277 1.00 83.00 98 ILE A CA 1
ATOM 784 C C . ILE A 1 98 ? -12.191 14.774 11.333 1.00 83.00 98 ILE A C 1
ATOM 786 O O . ILE A 1 98 ? -11.045 15.191 11.151 1.00 83.00 98 ILE A O 1
ATOM 790 N N . SER A 1 99 ? -12.871 15.039 12.454 1.00 84.31 99 SER A N 1
ATOM 791 C CA . SER A 1 99 ? -12.333 15.931 13.488 1.00 84.31 99 SER A CA 1
ATOM 792 C C . SER A 1 99 ? -11.298 15.268 14.398 1.00 84.31 99 SER A C 1
ATOM 794 O O . SER A 1 99 ? -10.555 15.973 15.078 1.00 84.31 99 SER A O 1
ATOM 796 N N . ARG A 1 100 ? -11.225 13.928 14.415 1.00 81.38 100 ARG A N 1
ATOM 797 C CA . ARG A 1 100 ? -10.391 13.116 15.323 1.00 81.38 100 ARG A CA 1
ATOM 798 C C . ARG A 1 100 ? -10.662 13.352 16.810 1.00 81.38 100 ARG A C 1
ATOM 800 O O . ARG A 1 100 ? -9.934 12.828 17.653 1.00 81.38 100 ARG A O 1
ATOM 807 N N . HIS A 1 101 ? -11.723 14.074 17.150 1.00 83.69 101 HIS A N 1
ATOM 808 C CA . HIS A 1 101 ? -12.214 14.176 18.515 1.00 83.69 101 HIS A CA 1
ATOM 809 C C . HIS A 1 101 ? -13.159 13.013 18.820 1.00 83.69 101 HIS A C 1
ATOM 811 O O . HIS A 1 101 ? -13.788 12.446 17.926 1.00 83.69 101 HIS A O 1
ATOM 817 N N . PHE A 1 102 ? -13.270 12.650 20.095 1.00 76.31 102 PHE A N 1
ATOM 818 C CA . PHE A 1 102 ? -14.339 11.757 20.526 1.00 76.31 102 PHE A CA 1
ATOM 819 C C . PHE A 1 102 ? -15.671 12.496 20.429 1.00 76.31 102 PHE A C 1
ATOM 821 O O . PHE A 1 102 ? -15.784 13.641 20.876 1.00 76.31 102 PHE A O 1
ATOM 828 N N . ILE A 1 103 ? -16.675 11.846 19.841 1.00 73.31 103 ILE A N 1
ATOM 829 C CA . ILE A 1 103 ? -18.036 12.379 19.810 1.00 73.31 103 ILE A CA 1
ATOM 830 C C . ILE A 1 103 ? -18.484 12.491 21.279 1.00 73.31 103 ILE A C 1
ATOM 832 O O . ILE A 1 103 ? -18.323 11.542 22.047 1.00 73.31 103 ILE A O 1
ATOM 836 N N . GLY A 1 104 ? -18.916 13.685 21.703 1.00 57.91 104 GLY A N 1
ATOM 837 C CA . GLY A 1 104 ? -19.031 14.060 23.120 1.00 57.91 104 GLY A CA 1
ATOM 838 C C . GLY A 1 104 ? -19.897 13.127 23.981 1.00 57.91 104 GLY A C 1
ATOM 839 O O . GLY A 1 104 ? -20.700 12.354 23.465 1.00 57.91 104 GLY A O 1
ATOM 840 N N . LEU A 1 105 ? -19.768 13.266 25.310 1.00 50.47 105 LEU A N 1
ATOM 841 C CA . LEU A 1 105 ? -20.324 12.429 26.401 1.00 50.47 105 LEU A CA 1
ATOM 842 C C . LEU A 1 105 ? -21.824 12.053 26.330 1.00 50.47 105 LEU A C 1
ATOM 844 O O . LEU A 1 105 ? -22.286 11.299 27.172 1.00 50.47 105 LEU A O 1
ATOM 848 N N . SER A 1 106 ? -22.597 12.558 25.370 1.00 49.12 106 SER A N 1
ATOM 849 C CA . SER A 1 106 ? -24.002 12.186 25.151 1.00 49.12 106 SER A CA 1
ATOM 850 C C . SER A 1 106 ? -24.203 11.173 24.013 1.00 49.12 106 SER A C 1
ATOM 852 O O . SER A 1 106 ? -25.330 10.736 23.791 1.00 49.12 106 SER A O 1
ATOM 854 N N . SER A 1 107 ? -23.147 10.817 23.275 1.00 53.78 107 SER A N 1
ATOM 855 C CA . SER A 1 107 ? -23.198 9.919 22.114 1.00 53.78 107 SER A CA 1
ATOM 856 C C . SER A 1 107 ? -22.401 8.651 22.406 1.00 53.78 107 SER A C 1
ATOM 858 O O . SER A 1 107 ? -21.259 8.501 21.976 1.00 53.78 107 SER 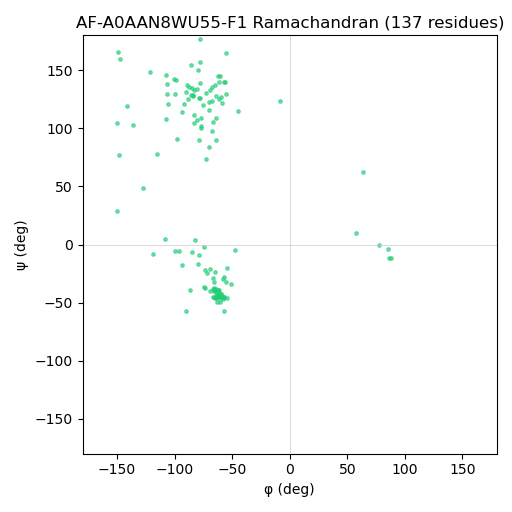A O 1
ATOM 860 N N . TYR A 1 108 ? -22.984 7.741 23.185 1.00 55.84 108 TYR A N 1
ATOM 861 C CA . TYR A 1 108 ? -22.398 6.419 23.377 1.00 55.84 108 TYR A CA 1
ATOM 862 C C . TYR A 1 108 ? -22.852 5.498 22.251 1.00 55.84 108 TYR A C 1
ATOM 864 O O . TYR A 1 108 ? -24.044 5.389 21.966 1.00 55.84 108 TYR A O 1
ATOM 872 N N . GLY A 1 109 ? -21.889 4.839 21.618 1.00 59.50 109 GLY A N 1
ATOM 873 C CA . GLY A 1 109 ? -22.157 3.736 20.716 1.00 59.50 109 GLY A CA 1
ATOM 874 C C . GLY A 1 109 ? -22.274 2.445 21.510 1.00 59.50 109 GLY A C 1
ATOM 875 O O . GLY A 1 109 ? -21.451 2.191 22.396 1.00 59.50 109 GLY A O 1
ATOM 876 N N . LEU A 1 110 ? -23.283 1.633 21.216 1.00 62.09 110 LEU A N 1
ATOM 877 C CA . LEU A 1 110 ? -23.404 0.310 21.815 1.00 62.09 110 LEU A CA 1
ATOM 878 C C . LEU A 1 110 ? -22.713 -0.692 20.884 1.00 62.09 110 LEU A C 1
ATOM 880 O O . LEU A 1 110 ? -23.066 -0.793 19.709 1.00 62.09 110 LEU A O 1
ATOM 884 N N . LEU A 1 111 ? -21.694 -1.395 21.392 1.00 61.38 111 LEU A N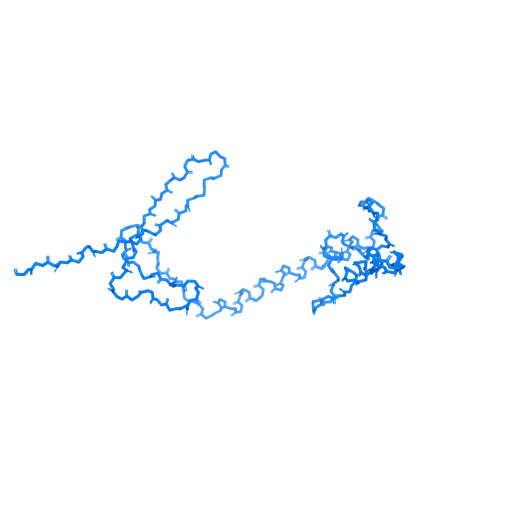 1
ATOM 885 C CA . LEU A 1 111 ? -21.020 -2.444 20.627 1.00 61.38 111 LEU A CA 1
ATOM 886 C C . LEU A 1 111 ? -21.985 -3.605 20.388 1.00 61.38 111 LEU A C 1
ATOM 888 O O . LEU A 1 111 ? -22.255 -4.385 21.304 1.00 61.38 111 LEU A O 1
ATOM 892 N N . GLN A 1 112 ? -22.475 -3.726 19.156 1.00 60.94 112 GLN A N 1
ATOM 893 C CA . GLN A 1 112 ? -23.284 -4.851 18.710 1.00 60.94 112 GLN A CA 1
ATOM 894 C C . GLN A 1 112 ? -22.450 -5.752 17.797 1.00 60.94 112 GLN A C 1
ATOM 896 O O . GLN A 1 112 ? -21.689 -5.297 16.938 1.00 60.94 112 GLN A O 1
ATOM 901 N N . VAL A 1 113 ? -22.593 -7.060 17.991 1.00 56.69 113 VAL A N 1
ATOM 902 C CA . VAL A 1 113 ? -22.021 -8.063 17.092 1.00 56.69 113 VAL A CA 1
ATOM 903 C C . VAL A 1 113 ? -23.101 -8.415 16.086 1.00 56.69 113 VAL A C 1
ATOM 905 O O . VAL A 1 113 ? -24.124 -8.987 16.457 1.00 56.69 113 VAL A O 1
ATOM 908 N N . GLN A 1 114 ? -22.878 -8.076 14.818 1.00 50.75 114 GLN A N 1
ATOM 909 C CA . GLN A 1 114 ? -23.780 -8.472 13.747 1.00 50.75 114 GLN A CA 1
ATOM 910 C C . GLN A 1 114 ? -23.138 -9.592 12.930 1.00 50.75 114 GLN A C 1
ATOM 912 O O . GLN A 1 114 ? -22.043 -9.443 12.387 1.00 50.75 114 GLN A O 1
ATOM 917 N N . ASP A 1 115 ? -23.820 -10.735 12.878 1.00 47.09 115 ASP A N 1
ATOM 918 C CA . ASP A 1 115 ? -23.431 -11.865 12.042 1.00 47.09 115 ASP A CA 1
ATOM 919 C C . ASP A 1 115 ? -23.819 -11.560 10.590 1.00 47.09 115 ASP A C 1
ATOM 921 O O . ASP A 1 115 ? -24.991 -11.629 10.204 1.00 47.09 115 ASP A O 1
ATOM 925 N N . VAL A 1 116 ? -22.838 -11.145 9.789 1.00 54.34 116 VAL A N 1
ATOM 926 C CA . VAL A 1 116 ? -23.041 -10.860 8.368 1.00 54.34 116 VAL A CA 1
ATOM 927 C C . VAL A 1 116 ? -23.053 -12.193 7.627 1.00 54.34 116 VAL A C 1
ATOM 929 O O . VAL A 1 116 ? -22.020 -12.690 7.176 1.00 54.34 116 VAL A O 1
ATOM 932 N N . ARG A 1 117 ? -24.238 -12.798 7.494 1.00 41.75 117 ARG A N 1
ATOM 933 C CA . ARG A 1 117 ? -24.425 -14.005 6.676 1.00 41.75 117 ARG A CA 1
ATOM 934 C C . ARG A 1 117 ? -24.300 -13.659 5.191 1.00 41.75 117 ARG A C 1
ATOM 936 O O . ARG A 1 117 ? -25.291 -13.442 4.503 1.00 41.75 117 ARG A O 1
ATOM 943 N N . GLY A 1 118 ? -23.064 -13.627 4.706 1.00 40.16 118 GLY A N 1
ATOM 944 C CA . GLY A 1 118 ? -22.699 -13.514 3.298 1.00 40.16 118 GLY A CA 1
ATOM 945 C C . GLY A 1 118 ? -21.579 -14.501 2.980 1.00 40.16 118 GLY A C 1
ATOM 946 O O . GLY A 1 118 ? -20.436 -14.307 3.370 1.00 40.16 118 GLY A O 1
ATOM 947 N N . THR A 1 119 ? -21.961 -15.598 2.335 1.00 44.12 119 THR A N 1
ATOM 948 C CA . THR A 1 119 ? -21.165 -16.699 1.763 1.00 44.12 119 THR A CA 1
ATOM 949 C C . THR A 1 119 ? -19.627 -16.555 1.716 1.00 44.12 119 THR A C 1
ATOM 951 O O . THR A 1 119 ? -19.078 -15.709 1.019 1.00 44.12 119 THR A O 1
ATOM 954 N N . SER A 1 120 ? -18.966 -17.540 2.342 1.00 42.28 120 SER A N 1
ATOM 955 C CA . SER A 1 120 ? -17.580 -18.021 2.154 1.00 42.28 120 SER A CA 1
ATOM 956 C C . SER A 1 120 ? -16.412 -17.349 2.887 1.00 42.28 120 SER A C 1
ATOM 958 O O . SER A 1 120 ? -15.305 -17.883 2.835 1.00 42.28 120 SER A O 1
ATOM 960 N N . SER A 1 121 ? -16.606 -16.279 3.651 1.00 44.69 121 SER A N 1
ATOM 961 C CA . SER A 1 121 ? -15.580 -15.851 4.611 1.00 44.69 121 SER A CA 1
ATOM 962 C C . SER A 1 121 ? -16.263 -15.169 5.783 1.00 44.69 121 SER A C 1
ATOM 964 O O . SER A 1 121 ? -16.783 -14.067 5.635 1.00 44.69 121 SER A O 1
ATOM 966 N N . GLN A 1 122 ? -16.351 -15.867 6.920 1.00 37.75 122 GLN A N 1
ATOM 967 C CA . GLN A 1 122 ? -16.980 -15.349 8.136 1.00 37.75 122 GLN A CA 1
ATOM 968 C C . GLN A 1 122 ? -16.176 -14.147 8.636 1.00 37.75 122 GLN A C 1
ATOM 970 O O . GLN A 1 122 ? -15.213 -14.282 9.387 1.00 37.75 122 GLN A O 1
ATOM 975 N N . ARG A 1 123 ? -16.539 -12.956 8.166 1.00 34.75 123 ARG A N 1
ATOM 976 C CA . ARG A 1 123 ? -15.972 -11.698 8.628 1.00 34.75 123 ARG A CA 1
ATOM 977 C C . ARG A 1 123 ? -16.940 -11.119 9.646 1.00 34.75 123 ARG A C 1
ATOM 979 O O . ARG A 1 123 ? -17.866 -10.401 9.290 1.00 34.75 123 ARG A O 1
ATOM 986 N N . THR A 1 124 ? -16.733 -11.458 10.913 1.00 44.22 124 THR A N 1
ATOM 987 C CA . THR A 1 124 ? -17.456 -10.837 12.024 1.00 44.22 124 THR A CA 1
ATOM 988 C C . THR A 1 124 ? -17.081 -9.356 12.068 1.00 44.22 124 THR A C 1
ATOM 990 O O . THR A 1 124 ? -15.942 -9.014 12.387 1.00 44.22 124 THR A O 1
ATOM 993 N N . SER A 1 125 ? -18.002 -8.469 11.695 1.00 48.84 125 SER A N 1
ATOM 994 C CA . SER A 1 125 ? -17.804 -7.020 11.783 1.00 48.84 125 SER A CA 1
ATOM 995 C C . SER A 1 125 ? -18.480 -6.475 13.035 1.00 48.84 125 SER A C 1
ATOM 997 O O . SER A 1 125 ? -19.661 -6.730 13.267 1.00 48.84 125 SER A O 1
ATOM 999 N N . LEU A 1 126 ? -17.739 -5.702 13.828 1.00 50.72 126 LEU A N 1
ATOM 1000 C CA . LEU A 1 126 ? -18.310 -4.916 14.918 1.00 50.72 126 LEU A CA 1
ATOM 1001 C C . LEU A 1 126 ? -19.017 -3.703 14.311 1.00 50.72 126 LEU A C 1
ATOM 1003 O O . LEU A 1 126 ? -18.383 -2.903 13.622 1.00 50.72 126 LEU A O 1
ATOM 1007 N N . VAL A 1 127 ? -20.320 -3.583 14.556 1.00 52.28 127 VAL A N 1
ATOM 1008 C CA . VAL A 1 127 ? -21.120 -2.427 14.142 1.00 52.28 127 VAL A CA 1
ATOM 1009 C C . VAL A 1 127 ? -21.415 -1.613 15.394 1.00 52.28 127 VAL A C 1
ATOM 1011 O O . VAL A 1 127 ? -21.835 -2.156 16.417 1.00 52.28 127 VAL A O 1
ATOM 1014 N N . VAL A 1 128 ? -21.144 -0.311 15.332 1.00 55.12 128 VAL A N 1
ATOM 1015 C CA . VAL A 1 128 ? -21.432 0.610 16.431 1.00 55.12 128 VAL A CA 1
ATOM 1016 C C . VAL A 1 128 ? -22.617 1.470 16.027 1.00 55.12 128 VAL A C 1
ATOM 1018 O O . VAL A 1 128 ? -22.490 2.332 15.160 1.00 55.12 128 VAL A O 1
ATOM 1021 N N . GLU A 1 129 ? -23.768 1.231 16.645 1.00 53.94 129 GLU A N 1
ATOM 1022 C CA . GLU A 1 129 ? -24.950 2.064 16.443 1.00 53.94 129 GLU A CA 1
ATOM 1023 C C . GLU A 1 129 ? -24.924 3.230 17.434 1.00 53.94 129 GLU A C 1
ATOM 1025 O O . GLU A 1 129 ? -24.794 3.041 18.646 1.00 53.94 129 GLU A O 1
ATOM 1030 N N . SER A 1 130 ? -25.014 4.456 16.918 1.00 50.72 130 SER A N 1
ATOM 1031 C CA . SER A 1 130 ? -25.137 5.662 17.731 1.00 50.72 130 SER A CA 1
ATOM 1032 C C . SER A 1 130 ? -26.591 5.831 18.172 1.00 50.72 130 SER A C 1
ATOM 1034 O O . SER A 1 130 ? -27.441 6.213 17.367 1.00 50.72 130 SER A O 1
ATOM 1036 N N . SER A 1 131 ? -26.892 5.580 19.445 1.00 48.66 131 SER A N 1
ATOM 1037 C CA . SER A 1 131 ? -28.191 5.941 20.012 1.00 48.66 131 SER A CA 1
ATOM 1038 C C . SER A 1 131 ? -28.165 7.413 20.424 1.00 48.66 131 SER A C 1
ATOM 1040 O O . SER A 1 131 ? -27.573 7.769 21.444 1.00 48.66 131 SER A O 1
ATOM 1042 N N . THR A 1 132 ? -28.798 8.287 19.645 1.00 42.41 132 THR A N 1
ATOM 1043 C CA . THR A 1 132 ? -29.146 9.630 20.121 1.00 42.41 132 THR A CA 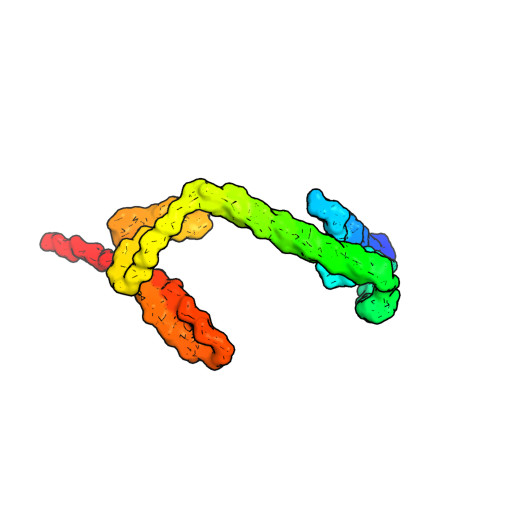1
ATOM 1044 C C . THR A 1 132 ? -30.370 9.491 21.020 1.00 42.41 132 THR A C 1
ATOM 1046 O O . THR A 1 132 ? -31.459 9.187 20.535 1.00 42.41 132 THR A O 1
ATOM 1049 N N . SER A 1 133 ? -30.202 9.669 22.333 1.00 39.97 133 SER A N 1
ATOM 1050 C CA . SER A 1 133 ? -31.339 9.735 23.257 1.00 39.97 133 SER A CA 1
ATOM 1051 C C . SER A 1 133 ? -32.307 10.833 22.796 1.00 39.97 133 SER A C 1
ATOM 1053 O O . SER A 1 133 ? -31.856 11.954 22.541 1.00 39.97 133 SER A O 1
ATOM 1055 N N . PRO A 1 134 ? -33.619 10.560 22.671 1.00 36.91 134 PRO A N 1
ATOM 1056 C CA . PRO A 1 134 ? -34.578 11.597 22.342 1.00 36.91 134 PRO A CA 1
ATOM 1057 C C . PRO A 1 134 ? -34.604 12.624 23.474 1.00 36.91 134 PRO A C 1
ATOM 1059 O O . PRO A 1 134 ? -34.726 12.283 24.649 1.00 36.91 134 PRO A O 1
ATOM 1062 N N . SER A 1 135 ? -34.446 13.884 23.080 1.00 43.44 135 SER A N 1
ATOM 1063 C CA . SER A 1 135 ? -34.590 15.069 23.916 1.00 43.44 135 SER A CA 1
ATOM 1064 C C . SER A 1 135 ? -35.851 14.975 24.775 1.00 43.44 135 SER A C 1
ATOM 1066 O O . SER A 1 135 ? -36.966 14.986 24.249 1.00 43.44 135 SER A O 1
ATOM 1068 N N . SER A 1 136 ? -35.682 14.905 26.096 1.00 40.28 136 SER A N 1
ATOM 1069 C CA . SER A 1 136 ? -36.768 15.087 27.057 1.00 40.28 136 SER A CA 1
ATOM 1070 C C . SER A 1 136 ? -37.155 16.567 27.100 1.00 40.28 136 SER A C 1
ATOM 1072 O O . SER A 1 136 ? -36.819 17.286 28.037 1.00 40.28 136 SER A O 1
ATOM 1074 N N . ALA A 1 137 ? -37.842 17.037 26.061 1.00 42.53 137 ALA A N 1
ATOM 1075 C CA . ALA A 1 137 ? -38.691 18.210 26.153 1.00 42.53 137 ALA A CA 1
ATOM 1076 C C . ALA A 1 137 ? -39.979 17.780 26.859 1.00 42.53 137 ALA A C 1
ATOM 1078 O O . ALA A 1 137 ? -40.828 17.145 26.243 1.00 42.53 137 ALA A O 1
ATOM 1079 N N . LEU A 1 138 ? -40.115 18.103 28.142 1.00 37.88 138 LEU A N 1
ATOM 1080 C CA . LEU A 1 138 ? -41.404 18.149 28.824 1.00 37.88 138 LEU A CA 1
ATOM 1081 C C . LEU A 1 138 ? -41.388 19.351 29.769 1.00 37.88 138 LEU A C 1
ATOM 1083 O O . LEU A 1 138 ? -40.497 19.494 30.607 1.00 37.88 138 LEU A O 1
ATOM 1087 N N . SER A 1 139 ? -42.337 20.235 29.474 1.00 36.44 139 SER A N 1
ATOM 1088 C CA . SER A 1 139 ? -42.631 21.519 30.101 1.00 36.44 139 SER A CA 1
ATOM 1089 C C . SER A 1 139 ? -43.391 21.364 31.412 1.00 36.44 139 SER A C 1
ATOM 1091 O O . SER A 1 139 ? -43.945 20.268 31.651 1.00 36.44 139 SER A O 1
#

Nearest PDB structures (foldseek):
  8glv-assembly1_JG  TM=1.752E-01  e=4.770E+00  Chlamydomonas reinhardtii

Mean predicted aligned error: 15.28 Å

Foldseek 3Di:
DDDPPDDPVVVVQVVVLCQQQDDDPLRGGVCCQVLLDRDPHPDDDDNVPDDVVSVVVSVVVVVVVVVVVVVVVCVVCVPPDDDDDDDQQDWDFDQDPPVRHTPDPQWTWGFDFDQPPDPDDRDTDTDTDTDRDPDPPDD

Secondary structure (DSSP, 8-state):
--------HHHHHHHHHHHHHS--TTS--HHHHHHSS---SSSPPPGGGS-HHHHHHHHHHHHHHHHHHHHHHHHHHTTPPPPPPPPTT-EEEPBPTTT-SBPPTT-EEEEEEE----TT----EEEEEE---------

Solvent-accessible surface area (backbone atoms only — not comparable to full-atom values): 8881 Å² total; per-residue (Å²): 143,84,85,82,83,78,79,60,58,72,64,57,59,45,48,58,50,50,59,36,52,41,55,45,98,86,70,48,16,61,28,32,74,75,69,30,40,75,66,91,59,96,64,89,76,60,77,87,78,51,57,66,70,36,52,55,52,35,53,52,51,52,54,50,51,51,52,50,52,52,50,52,50,49,62,69,46,69,82,59,71,89,74,81,85,86,55,73,70,42,77,38,77,47,64,38,90,84,80,68,42,63,49,57,101,75,43,47,21,41,36,39,80,48,84,61,91,56,90,95,57,92,60,79,46,82,46,69,52,73,54,75,74,80,80,87,84,76,134

pLDDT: mean 72.83, std 16.65, range [34.75, 94.19]

Sequence (139 aa):
TEFIENIDWEYFERGPLKLLNTPISAGHSPTQVLYGCPLYSCVPTQPESISKEWQAQTEDCDCRAVAHTEQVKRQYNSHTRPLAWLTAGQHVQIQDPISRHFIGLSSYGLLQVQDVRGTSSQRTSLVVESSTSPSSALS

Organism: Halocaridina rubra (NCBI:txid373956)

Radius of gyration: 26.2 Å; Cα contacts (8 Å, |Δi|>4): 120; chains: 1; bounding box: 60×44×62 Å